Protein AF-W3XNM3-F1 (afdb_monomer_lite)

pLDDT: mean 77.06, std 20.68, range [33.5, 96.94]

Radius of gyration: 24.97 Å; chains: 1; bounding box: 57×33×74 Å

Secondary structure (DSSP, 8-state):
-EEES-HHHHHHHHTS------------------------------------------PPPPPPEEEEEEEEEE-TTT--EEEEEEEEEEEESSTT--EEEEEEEETTTEEEEEEEEE---SSPP-----GGGGSHHHHHHHHHHTT-

Structure (mmCIF, N/CA/C/O backbone):
data_AF-W3XNM3-F1
#
_entry.id   AF-W3XNM3-F1
#
loop_
_atom_site.group_PDB
_atom_site.id
_atom_site.type_symbol
_atom_site.label_atom_id
_atom_s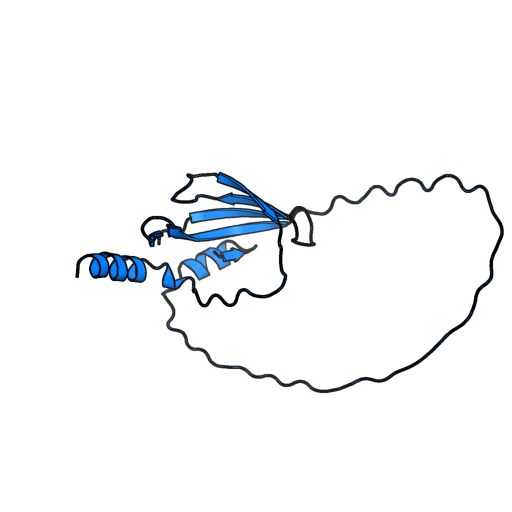ite.label_alt_id
_atom_site.label_comp_id
_atom_site.label_asym_id
_atom_site.label_entity_id
_atom_site.label_seq_id
_atom_site.pdbx_PDB_ins_code
_atom_site.Cartn_x
_atom_site.Cartn_y
_atom_site.Cartn_z
_atom_site.occupancy
_atom_site.B_iso_or_equiv
_atom_site.auth_seq_id
_atom_site.auth_comp_id
_atom_site.auth_asym_id
_atom_site.auth_atom_id
_atom_site.pdbx_PDB_model_num
ATOM 1 N N . MET A 1 1 ? 4.563 -1.705 0.080 1.00 88.56 1 MET A N 1
ATOM 2 C CA . MET A 1 1 ? 3.266 -1.058 0.408 1.00 88.56 1 MET A CA 1
ATOM 3 C C . MET A 1 1 ? 3.453 -0.188 1.641 1.00 88.56 1 MET A C 1
ATOM 5 O O . MET A 1 1 ? 4.158 -0.632 2.536 1.00 88.56 1 MET A O 1
ATOM 9 N N . ILE A 1 2 ? 2.846 1.001 1.705 1.00 91.75 2 ILE A N 1
ATOM 10 C CA . ILE A 1 2 ? 2.993 1.934 2.837 1.00 91.75 2 ILE A CA 1
ATOM 11 C C . ILE A 1 2 ? 1.629 2.484 3.254 1.00 91.75 2 ILE A C 1
ATOM 13 O O . ILE A 1 2 ? 0.789 2.776 2.402 1.00 91.75 2 ILE A O 1
ATOM 17 N N . LEU A 1 3 ? 1.417 2.617 4.567 1.00 93.50 3 LEU A N 1
ATOM 18 C CA . LEU A 1 3 ? 0.177 3.095 5.179 1.00 93.50 3 LEU A CA 1
ATOM 19 C C . LEU A 1 3 ? 0.441 4.310 6.071 1.00 93.50 3 LEU A C 1
ATOM 21 O O . LEU A 1 3 ? 1.423 4.338 6.806 1.00 93.50 3 LEU A O 1
ATOM 25 N N . SER A 1 4 ? -0.467 5.284 6.063 1.00 95.06 4 SER A N 1
ATOM 26 C CA . SER A 1 4 ? -0.410 6.445 6.959 1.00 95.06 4 SER A CA 1
ATOM 27 C C . SER A 1 4 ? -1.805 7.001 7.234 1.00 95.06 4 SER A C 1
ATOM 29 O O . SER A 1 4 ? -2.689 6.944 6.383 1.00 95.06 4 SER A O 1
ATOM 31 N N . THR A 1 5 ? -2.015 7.575 8.416 1.00 94.81 5 THR A N 1
ATOM 32 C CA . THR A 1 5 ? -3.208 8.390 8.711 1.00 94.81 5 THR A CA 1
ATOM 33 C C . THR A 1 5 ? -3.062 9.835 8.229 1.00 94.81 5 THR A C 1
ATOM 35 O O . THR A 1 5 ? -4.055 10.549 8.134 1.00 94.81 5 THR A O 1
ATOM 38 N N . ASN A 1 6 ? -1.836 10.269 7.920 1.00 95.31 6 ASN A N 1
ATOM 39 C CA . ASN A 1 6 ? -1.514 11.592 7.401 1.00 95.31 6 ASN A CA 1
ATOM 40 C C . ASN A 1 6 ? -1.094 11.481 5.931 1.00 95.31 6 ASN A C 1
ATOM 42 O O . ASN A 1 6 ? -0.010 10.982 5.615 1.00 95.31 6 ASN A O 1
ATOM 46 N N . GLU A 1 7 ? -1.964 11.961 5.047 1.00 92.75 7 GLU A N 1
ATOM 47 C CA . GLU A 1 7 ? -1.773 11.927 3.599 1.00 92.75 7 GLU A CA 1
ATOM 48 C C . GLU A 1 7 ? -0.546 12.731 3.155 1.00 92.75 7 GLU A C 1
ATOM 50 O O . GLU A 1 7 ? 0.272 12.232 2.389 1.00 92.75 7 GLU A O 1
ATOM 55 N N . SER A 1 8 ? -0.343 13.933 3.697 1.00 93.19 8 SER A N 1
ATOM 56 C CA . SER A 1 8 ? 0.804 14.774 3.342 1.00 93.19 8 SER A CA 1
ATOM 57 C C . SER A 1 8 ? 2.136 14.123 3.715 1.00 93.19 8 SER A C 1
ATOM 59 O O . SER A 1 8 ? 3.101 14.210 2.957 1.00 93.19 8 SER A O 1
ATOM 61 N N . ALA A 1 9 ? 2.197 13.448 4.868 1.00 93.38 9 ALA A N 1
ATOM 62 C CA . ALA A 1 9 ? 3.384 12.696 5.276 1.00 93.38 9 ALA A CA 1
ATOM 63 C C . ALA A 1 9 ? 3.639 11.497 4.350 1.00 93.38 9 ALA A C 1
ATOM 65 O O . ALA A 1 9 ? 4.785 11.240 3.988 1.00 93.38 9 ALA A O 1
ATOM 66 N N . LEU A 1 10 ? 2.573 10.809 3.928 1.00 93.50 10 LEU A N 1
ATOM 67 C CA . LEU A 1 10 ? 2.654 9.686 2.996 1.00 93.50 10 LEU A CA 1
ATOM 68 C C . LEU A 1 10 ? 3.164 10.132 1.623 1.00 93.50 10 LEU A C 1
ATOM 70 O O . LEU A 1 10 ? 4.102 9.543 1.098 1.00 93.50 10 LEU A O 1
ATOM 74 N N . ILE A 1 11 ? 2.594 11.209 1.078 1.00 91.38 11 ILE A N 1
ATOM 75 C CA . ILE A 1 11 ? 3.025 11.796 -0.195 1.00 91.38 11 ILE A CA 1
ATOM 76 C C . ILE A 1 11 ? 4.490 12.222 -0.106 1.00 91.38 11 ILE A C 1
ATOM 78 O O . ILE A 1 11 ? 5.276 11.884 -0.988 1.00 91.38 11 ILE A O 1
ATOM 82 N N . LYS A 1 12 ? 4.880 12.919 0.971 1.00 91.75 12 LYS A N 1
ATOM 83 C CA . LYS A 1 12 ? 6.269 13.343 1.188 1.00 91.75 12 LYS A CA 1
ATOM 84 C C . LYS A 1 12 ? 7.232 12.155 1.227 1.00 91.75 12 LYS A C 1
ATOM 86 O O . LYS A 1 12 ? 8.282 12.236 0.603 1.00 91.75 12 LYS A O 1
ATOM 91 N N . TYR A 1 13 ? 6.880 11.076 1.927 1.00 90.50 13 TYR A N 1
ATOM 92 C CA . TYR A 1 13 ? 7.697 9.863 1.981 1.00 90.50 13 TYR A CA 1
ATOM 93 C C . TYR A 1 13 ? 7.840 9.226 0.592 1.00 90.50 13 TYR A C 1
ATOM 95 O O . TYR A 1 13 ? 8.949 8.954 0.148 1.00 90.50 13 TYR A O 1
ATOM 103 N N . CYS A 1 14 ? 6.731 9.046 -0.130 1.00 88.94 14 CYS A N 1
ATOM 104 C CA . CYS A 1 14 ? 6.731 8.399 -1.444 1.00 88.94 14 CYS A CA 1
ATOM 105 C C . CYS A 1 14 ? 7.401 9.232 -2.550 1.00 88.94 14 CYS A C 1
ATOM 107 O O . CYS A 1 14 ? 7.830 8.657 -3.549 1.00 88.94 14 CYS A O 1
ATOM 109 N N . SER A 1 15 ? 7.475 10.555 -2.369 1.00 84.69 15 SER A N 1
ATOM 110 C CA . SER A 1 15 ? 8.091 11.508 -3.306 1.00 84.69 15 SER A CA 1
ATOM 111 C C . SER A 1 15 ? 9.542 11.847 -2.958 1.00 84.69 15 SER A C 1
ATOM 113 O O . SER A 1 15 ? 10.171 12.622 -3.679 1.00 84.69 15 SER A O 1
ATOM 115 N N . GLY A 1 16 ? 10.058 11.346 -1.830 1.00 75.62 16 GLY A N 1
ATOM 116 C CA . GLY A 1 16 ? 11.444 11.567 -1.438 1.00 75.62 16 GLY A CA 1
ATOM 117 C C . GLY A 1 16 ? 12.401 11.031 -2.509 1.00 75.62 16 GLY A C 1
ATOM 118 O O . GLY A 1 16 ? 12.079 10.027 -3.149 1.00 75.62 16 GLY A O 1
ATOM 119 N N . PRO A 1 17 ? 13.555 11.685 -2.738 1.00 57.72 17 PRO A N 1
ATOM 120 C CA . PRO A 1 17 ? 14.599 11.092 -3.567 1.00 57.72 17 PRO A CA 1
ATOM 121 C C . PRO A 1 17 ? 14.953 9.723 -2.982 1.00 57.72 17 PRO A C 1
ATOM 123 O O . PRO A 1 17 ? 14.942 9.595 -1.759 1.00 57.72 17 PRO A O 1
ATOM 126 N N . ASP A 1 18 ? 15.221 8.730 -3.841 1.00 57.97 18 ASP A N 1
ATOM 127 C CA . ASP A 1 18 ? 15.663 7.382 -3.458 1.00 57.97 18 ASP A CA 1
ATOM 128 C C . ASP A 1 18 ? 16.872 7.511 -2.508 1.00 57.97 18 ASP A C 1
ATOM 130 O O . ASP A 1 18 ? 18.012 7.625 -2.957 1.00 57.97 18 ASP A O 1
ATOM 134 N N . HIS A 1 19 ? 16.612 7.623 -1.202 1.00 45.78 19 HIS A N 1
ATOM 135 C CA . HIS A 1 19 ? 17.627 7.973 -0.219 1.00 45.78 19 HIS A CA 1
ATOM 136 C C . HIS A 1 19 ? 18.539 6.764 -0.078 1.00 45.78 19 HIS A C 1
ATOM 138 O O . HIS A 1 19 ? 18.081 5.666 0.245 1.00 45.78 19 HIS A O 1
ATOM 144 N N . GLU A 1 20 ? 19.810 6.970 -0.398 1.00 43.97 20 GLU A N 1
ATOM 145 C CA . GLU A 1 20 ? 20.865 6.019 -0.100 1.00 43.97 20 GLU A CA 1
ATOM 146 C C . GLU A 1 20 ? 20.907 5.868 1.427 1.00 43.97 20 GLU A C 1
ATOM 148 O O . GLU A 1 20 ? 20.830 6.849 2.169 1.00 43.97 20 GLU A O 1
ATOM 153 N N . ASP A 1 21 ? 20.861 4.611 1.845 1.00 42.09 21 ASP A N 1
ATOM 154 C CA . ASP A 1 21 ? 20.777 4.107 3.209 1.00 42.09 21 ASP A CA 1
ATOM 155 C C . ASP A 1 21 ? 21.959 4.625 4.044 1.00 42.09 21 ASP A C 1
ATOM 157 O O . ASP A 1 21 ? 23.089 4.176 3.857 1.00 42.09 21 ASP A O 1
ATOM 161 N N . ASP A 1 22 ? 21.708 5.604 4.915 1.00 40.41 22 ASP A N 1
ATOM 162 C CA . ASP A 1 22 ? 22.655 6.048 5.942 1.00 40.41 22 ASP A CA 1
ATOM 163 C C . ASP A 1 22 ? 22.138 5.507 7.278 1.00 40.41 22 ASP A C 1
ATOM 165 O O . ASP A 1 22 ? 21.398 6.157 8.020 1.00 40.41 22 ASP A O 1
ATOM 169 N N . SER A 1 23 ? 22.404 4.217 7.477 1.00 40.59 23 SER A N 1
ATOM 170 C CA . SER A 1 23 ? 22.041 3.462 8.669 1.00 40.59 23 SER A CA 1
ATOM 171 C C . SER A 1 23 ? 23.015 3.821 9.792 1.00 40.59 23 SER A C 1
ATOM 173 O O . SER A 1 23 ? 24.033 3.153 9.971 1.00 40.59 23 SER A O 1
ATOM 175 N N . GLU A 1 24 ? 22.717 4.881 10.540 1.00 38.53 24 GLU A N 1
ATOM 176 C CA . GLU A 1 24 ? 23.352 5.138 11.835 1.00 38.53 24 GLU A CA 1
ATOM 177 C C . GLU A 1 24 ? 22.546 4.418 12.932 1.00 38.53 24 GLU A C 1
ATOM 179 O O . GLU A 1 24 ? 21.429 4.808 13.273 1.00 38.53 24 GLU A O 1
ATOM 184 N N . ASP A 1 25 ? 23.116 3.307 13.412 1.00 39.66 25 ASP A N 1
ATOM 185 C CA . ASP A 1 25 ? 22.692 2.544 14.591 1.00 39.66 25 ASP A CA 1
ATOM 186 C C . ASP A 1 25 ? 22.695 3.442 15.843 1.00 39.66 25 ASP A C 1
ATOM 188 O O . ASP A 1 25 ? 23.750 3.917 16.272 1.00 39.66 25 ASP A O 1
ATOM 192 N N . GLU A 1 26 ? 21.531 3.625 16.468 1.00 42.00 26 GLU A N 1
ATOM 193 C CA . GLU A 1 26 ? 21.416 4.146 17.835 1.00 42.00 26 GLU A CA 1
ATOM 194 C C . GLU A 1 26 ? 20.988 3.005 18.773 1.00 42.00 26 GLU A C 1
ATOM 196 O O . GLU A 1 26 ? 19.805 2.693 18.927 1.00 42.00 26 GLU A O 1
ATOM 201 N N . ASP A 1 27 ? 21.989 2.368 19.386 1.00 41.59 27 ASP A N 1
ATOM 202 C CA . ASP A 1 27 ? 21.839 1.474 20.534 1.00 41.59 27 ASP A CA 1
ATOM 203 C C . ASP A 1 27 ? 21.568 2.311 21.801 1.00 41.59 27 ASP A C 1
ATOM 205 O O . ASP A 1 27 ? 22.472 2.959 22.333 1.00 41.59 27 ASP A O 1
ATOM 209 N N . GLU A 1 28 ? 20.335 2.284 22.314 1.00 43.31 28 GLU A N 1
ATOM 210 C CA . GLU A 1 28 ? 20.021 2.747 23.674 1.00 43.31 28 GLU A CA 1
ATOM 211 C C . GLU A 1 28 ? 19.728 1.552 24.595 1.00 43.31 28 GLU A C 1
ATOM 213 O O . GLU A 1 28 ? 18.669 0.918 24.541 1.00 43.31 28 GLU A O 1
ATOM 218 N N . ASP A 1 29 ? 20.705 1.271 25.459 1.00 41.53 29 ASP A N 1
ATOM 219 C CA . ASP A 1 29 ? 20.566 0.514 26.700 1.00 41.53 29 ASP A CA 1
ATOM 220 C C . ASP A 1 29 ? 19.613 1.242 27.671 1.00 41.53 29 ASP A C 1
ATOM 222 O O . ASP A 1 29 ? 19.815 2.422 27.961 1.00 41.53 29 ASP A O 1
ATOM 226 N N . ASP A 1 30 ? 18.649 0.535 28.274 1.00 45.06 30 ASP A N 1
ATOM 227 C CA . ASP A 1 30 ? 18.164 0.915 29.608 1.00 45.06 30 ASP A CA 1
ATOM 228 C C . ASP A 1 30 ? 17.795 -0.299 30.468 1.00 45.06 30 ASP A C 1
ATOM 230 O O . ASP A 1 30 ? 17.182 -1.285 30.042 1.00 45.06 30 ASP A O 1
ATOM 234 N N . ASP A 1 31 ? 18.248 -0.191 31.707 1.00 40.41 31 ASP A N 1
ATOM 235 C CA . ASP A 1 31 ? 18.527 -1.226 32.685 1.00 40.41 31 ASP A CA 1
ATOM 236 C C . ASP A 1 31 ? 17.380 -1.350 33.709 1.00 40.41 31 ASP A C 1
ATOM 238 O O . ASP A 1 31 ? 16.652 -0.404 33.986 1.00 40.41 31 ASP A O 1
ATOM 242 N N . GLY A 1 32 ? 17.278 -2.523 34.339 1.00 39.25 32 GLY A N 1
ATOM 243 C CA . GLY A 1 32 ? 16.803 -2.688 35.722 1.00 39.25 32 GLY A CA 1
ATOM 244 C C . GLY A 1 32 ? 15.380 -2.253 36.136 1.00 39.25 32 GLY A C 1
ATOM 245 O O . GLY A 1 32 ? 15.076 -1.087 36.340 1.00 39.25 32 GLY A O 1
ATOM 246 N N . ASP A 1 33 ? 14.548 -3.228 36.526 1.00 41.00 33 ASP A N 1
ATOM 247 C CA . ASP A 1 33 ? 14.349 -3.576 37.954 1.00 41.00 33 ASP A CA 1
ATOM 248 C C . ASP A 1 33 ? 13.033 -4.363 38.181 1.00 41.00 33 ASP A C 1
ATOM 250 O O . ASP A 1 33 ? 11.941 -4.004 37.738 1.00 41.00 33 ASP A O 1
ATOM 254 N N . LYS A 1 34 ? 13.132 -5.481 38.909 1.00 46.00 34 LYS A N 1
ATOM 255 C CA . LYS A 1 34 ? 12.010 -6.199 39.546 1.00 46.00 34 LYS A CA 1
ATOM 256 C C . LYS A 1 34 ? 12.243 -6.088 41.052 1.00 46.00 34 LYS A C 1
ATOM 258 O O . LYS A 1 34 ? 13.365 -6.380 41.462 1.00 46.00 34 LYS A O 1
ATOM 263 N N . PRO A 1 35 ? 11.201 -5.939 41.903 1.00 46.09 35 PRO A N 1
ATOM 264 C CA . PRO A 1 35 ? 10.796 -7.127 42.678 1.00 46.09 35 PRO A CA 1
ATOM 265 C C . PRO A 1 35 ? 9.331 -7.202 43.205 1.00 46.09 35 PRO A C 1
ATOM 267 O O . PRO A 1 35 ? 8.822 -6.326 43.884 1.00 46.09 35 PRO A O 1
ATOM 270 N N . THR A 1 36 ? 8.748 -8.401 43.051 1.00 40.12 36 THR A N 1
ATOM 271 C CA . THR A 1 36 ? 8.100 -9.280 44.068 1.00 40.12 36 THR A CA 1
ATOM 272 C C . THR A 1 36 ? 6.809 -8.952 44.875 1.00 40.12 36 THR A C 1
ATOM 274 O O . THR A 1 36 ? 6.689 -7.944 45.553 1.00 40.12 36 THR A O 1
ATOM 277 N N . LYS A 1 37 ? 5.999 -10.034 45.000 1.00 40.16 37 LYS A N 1
ATOM 278 C CA . LYS A 1 37 ? 5.258 -10.589 46.176 1.00 40.16 37 LYS A CA 1
ATOM 279 C C . LYS A 1 37 ? 3.859 -10.059 46.581 1.00 40.16 37 LYS A C 1
ATOM 281 O O . LYS A 1 37 ? 3.725 -9.070 47.281 1.00 40.16 37 LYS A O 1
ATOM 286 N N . GLY A 1 38 ? 2.869 -10.957 46.430 1.00 33.50 38 GLY A N 1
ATOM 287 C CA . GLY A 1 38 ? 2.189 -11.587 47.582 1.00 33.50 38 GLY A CA 1
ATOM 288 C C . GLY A 1 38 ? 0.705 -11.258 47.827 1.00 33.50 38 GLY A C 1
ATOM 289 O O . GLY A 1 38 ? 0.338 -10.106 47.994 1.00 33.50 38 GLY A O 1
ATOM 290 N N . GLY A 1 39 ? -0.138 -12.297 47.984 1.00 38.44 39 GLY A N 1
ATOM 291 C CA . GLY A 1 39 ? -1.415 -12.169 48.710 1.00 38.44 39 GLY A CA 1
ATOM 292 C C . GLY A 1 39 ? -2.555 -13.117 48.311 1.00 38.44 39 GLY A C 1
ATOM 293 O O . GLY A 1 39 ? -3.514 -12.696 47.678 1.00 38.44 39 GLY A O 1
ATOM 294 N N . LYS A 1 40 ? -2.519 -14.387 48.746 1.00 46.59 40 LYS A N 1
ATOM 295 C CA . LYS A 1 40 ? -3.704 -15.276 48.768 1.00 46.59 40 LYS A CA 1
ATOM 296 C C . LYS A 1 40 ? -4.669 -14.834 49.874 1.00 46.59 40 LYS A C 1
ATOM 298 O O . LYS A 1 40 ? -4.222 -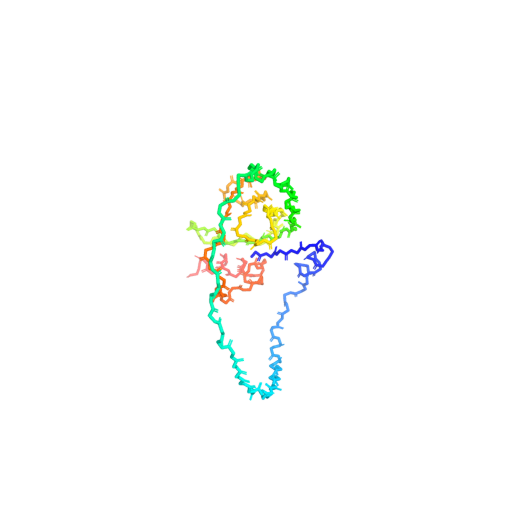14.792 51.015 1.00 46.59 40 LYS A O 1
ATOM 303 N N . ARG A 1 41 ? -5.980 -14.708 49.604 1.00 48.41 41 ARG A N 1
ATOM 304 C CA . ARG A 1 41 ? -7.055 -15.123 50.540 1.00 48.41 41 ARG A CA 1
ATOM 305 C C . ARG A 1 41 ? -8.285 -15.658 49.802 1.00 48.41 41 ARG A C 1
ATOM 307 O O . ARG A 1 41 ? -8.547 -15.335 48.652 1.00 48.41 41 ARG A O 1
ATOM 314 N N . LYS A 1 42 ? -8.957 -16.560 50.509 1.00 39.66 42 LYS A N 1
ATOM 315 C CA . LYS A 1 42 ? -9.910 -17.587 50.088 1.00 39.66 42 LYS A CA 1
ATOM 316 C C . LYS A 1 42 ? -11.356 -17.111 50.327 1.00 39.66 42 LYS A C 1
ATOM 318 O O . LYS A 1 42 ? -11.608 -16.456 51.328 1.00 39.66 42 LYS A O 1
ATOM 323 N N . ALA A 1 43 ? -12.231 -17.492 49.396 1.00 42.19 43 ALA A N 1
ATOM 324 C CA . ALA A 1 43 ? -13.698 -17.610 49.382 1.00 42.19 43 ALA A CA 1
ATOM 325 C C . ALA A 1 43 ? -14.575 -17.111 50.556 1.00 42.19 43 ALA A C 1
ATOM 327 O O . ALA A 1 43 ? -14.377 -17.483 51.709 1.00 42.19 43 ALA A O 1
ATOM 328 N N . SER A 1 44 ? -15.725 -16.536 50.188 1.00 39.22 44 SER A N 1
ATOM 329 C CA . SER A 1 44 ? -17.021 -16.913 50.766 1.00 39.22 44 SER A CA 1
ATOM 330 C C . SER A 1 44 ? -18.077 -17.009 49.658 1.00 39.22 44 SER A C 1
ATOM 332 O O . SER A 1 44 ? -18.031 -16.294 48.658 1.00 39.22 44 SER A O 1
ATOM 334 N N . ALA A 1 45 ? -18.976 -17.978 49.800 1.00 44.75 45 ALA A N 1
ATOM 335 C CA . ALA A 1 45 ? -19.970 -18.366 48.814 1.00 44.75 45 ALA A CA 1
ATOM 336 C C . ALA A 1 45 ? -21.395 -18.184 49.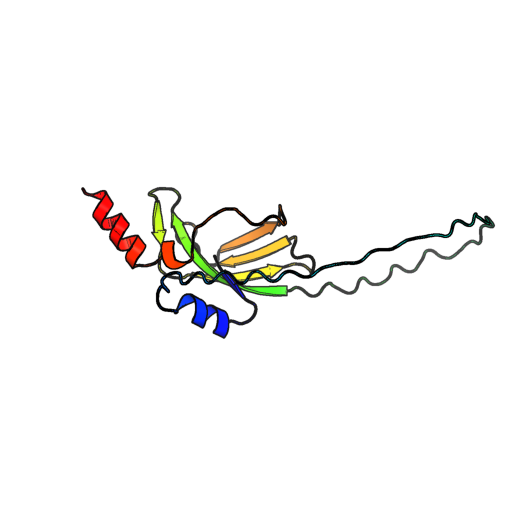378 1.00 44.75 45 ALA A C 1
ATOM 338 O O . ALA A 1 45 ? -21.600 -18.437 50.562 1.00 44.75 45 ALA A O 1
ATOM 339 N N . VAL A 1 46 ? -22.350 -17.902 48.464 1.00 41.53 46 VAL A N 1
ATOM 340 C CA . VAL A 1 46 ? -23.828 -18.128 48.535 1.00 41.53 46 VAL A CA 1
ATOM 341 C C . VAL A 1 46 ? -24.628 -17.041 49.319 1.00 41.53 46 VAL A C 1
ATOM 343 O O . VAL A 1 46 ? -24.097 -16.562 50.314 1.00 41.53 46 VAL A O 1
ATOM 346 N N . PRO A 1 47 ? -25.872 -16.609 48.931 1.00 48.53 47 PRO A N 1
ATOM 347 C CA . PRO A 1 47 ? -26.902 -17.299 48.133 1.00 48.53 47 PRO A CA 1
ATOM 348 C C . PRO A 1 47 ? -27.507 -16.595 46.902 1.00 48.53 47 PRO A C 1
ATOM 350 O O . PRO A 1 47 ? -27.457 -15.387 46.703 1.00 48.53 47 PRO A O 1
ATOM 353 N N . LYS A 1 48 ? -28.164 -17.449 46.104 1.00 50.66 48 LYS A N 1
ATOM 354 C CA . LYS A 1 48 ? -29.070 -17.177 44.981 1.00 50.66 48 LYS A CA 1
ATOM 355 C C . LYS A 1 48 ? -30.103 -16.086 45.306 1.00 50.66 48 LYS A C 1
ATOM 357 O O . LYS A 1 48 ? -31.072 -16.344 46.013 1.00 50.66 48 LYS A O 1
ATOM 362 N N . GLY A 1 49 ? -29.964 -14.921 44.680 1.00 42.38 49 GLY A N 1
ATOM 363 C CA . GLY A 1 49 ? -31.057 -13.974 44.464 1.00 42.38 49 GLY A CA 1
ATOM 364 C C . GLY A 1 49 ? -31.459 -13.992 42.991 1.00 42.38 49 GLY A C 1
ATOM 365 O O . GLY A 1 49 ? -30.597 -13.881 42.122 1.00 42.38 49 GLY A O 1
ATOM 366 N N . ARG A 1 50 ? -32.754 -14.160 42.694 1.00 51.25 50 ARG A N 1
ATOM 367 C CA . ARG A 1 50 ? -33.343 -14.031 41.348 1.00 51.25 50 ARG A CA 1
ATOM 368 C C . ARG A 1 50 ? -33.136 -12.601 40.828 1.00 51.25 50 ARG A C 1
ATOM 370 O O . ARG A 1 50 ? -34.002 -11.745 40.974 1.00 51.25 50 ARG A O 1
ATOM 377 N N . GLY A 1 51 ? -31.971 -12.342 40.247 1.00 44.91 51 GLY A N 1
ATOM 378 C CA . GLY A 1 51 ? -31.647 -11.096 39.571 1.00 44.91 51 GLY A CA 1
ATOM 379 C C . GLY A 1 51 ? -32.100 -11.157 38.119 1.00 44.91 51 GLY A C 1
ATOM 380 O O . GLY A 1 51 ? -31.689 -12.040 37.371 1.00 44.91 51 GLY A O 1
ATOM 381 N N . ARG A 1 52 ? -32.965 -10.215 37.741 1.00 57.06 52 ARG A N 1
ATOM 382 C CA . ARG A 1 52 ? -33.298 -9.823 36.365 1.00 57.06 52 ARG A CA 1
ATOM 383 C C . ARG A 1 52 ? -32.091 -10.018 35.426 1.00 57.06 52 ARG A C 1
ATOM 385 O O . ARG A 1 52 ? -31.007 -9.557 35.789 1.00 57.06 52 ARG A O 1
ATOM 392 N N . PRO A 1 53 ? -32.251 -10.650 34.245 1.00 63.97 53 PRO A N 1
ATOM 393 C CA . PRO A 1 53 ? -31.138 -10.829 33.322 1.00 63.97 53 PRO A CA 1
ATOM 394 C C . PRO A 1 53 ? -30.489 -9.465 33.056 1.00 63.97 53 PRO A C 1
ATOM 396 O O . PRO A 1 53 ? -31.218 -8.489 32.830 1.00 63.97 53 PRO A O 1
ATOM 399 N N . PRO A 1 54 ? -29.150 -9.363 33.143 1.00 62.72 54 PRO A N 1
ATOM 400 C CA . PRO A 1 54 ? -28.461 -8.100 32.962 1.00 62.72 54 PRO A CA 1
ATOM 401 C C . PRO A 1 54 ? -28.861 -7.530 31.605 1.00 62.72 54 PRO A C 1
ATOM 403 O O . PRO A 1 54 ? -28.763 -8.191 30.569 1.00 62.72 54 PRO A O 1
ATOM 406 N N . LYS A 1 55 ? -29.389 -6.305 31.635 1.00 66.25 55 LYS A N 1
ATOM 407 C CA . LYS A 1 55 ? -29.742 -5.537 30.444 1.00 66.25 55 LYS A CA 1
ATOM 408 C C . LYS A 1 55 ? -28.473 -5.493 29.593 1.00 66.25 55 LYS A C 1
ATOM 410 O O . LYS A 1 55 ? -27.479 -4.935 30.051 1.00 66.25 55 LYS A O 1
ATOM 415 N N . LYS A 1 56 ? -28.480 -6.154 28.425 1.00 63.31 56 LYS A N 1
ATOM 416 C CA . LYS A 1 56 ? -27.316 -6.218 27.529 1.00 63.31 56 LYS A CA 1
ATOM 417 C C . LYS A 1 56 ? -26.789 -4.795 27.358 1.00 63.31 56 LYS A C 1
ATOM 419 O O . LYS A 1 56 ? -27.528 -3.931 26.882 1.00 63.31 56 LYS A O 1
ATOM 424 N N . ALA A 1 57 ? -25.567 -4.546 27.824 1.00 60.28 57 ALA A N 1
ATOM 425 C CA . ALA A 1 57 ? -24.920 -3.263 27.625 1.00 60.28 57 ALA A CA 1
ATOM 426 C C . ALA A 1 57 ? -24.913 -2.992 26.119 1.00 60.28 57 ALA A C 1
ATOM 428 O O . ALA A 1 57 ? -24.556 -3.868 25.328 1.00 60.28 57 ALA A O 1
ATOM 429 N N . LYS A 1 58 ? -25.393 -1.814 25.717 1.00 60.69 58 LYS A N 1
ATOM 430 C CA . LYS A 1 58 ? -25.352 -1.384 24.323 1.00 60.69 58 LYS A CA 1
ATOM 431 C C . LYS A 1 58 ? -23.869 -1.268 23.982 1.00 60.69 58 LYS A C 1
ATOM 433 O O . LYS A 1 58 ? -23.211 -0.368 24.496 1.00 60.69 58 LYS A O 1
ATOM 438 N N . ALA A 1 59 ? -23.338 -2.234 23.232 1.00 62.78 59 ALA A N 1
ATOM 439 C CA . ALA A 1 59 ? -21.948 -2.210 22.809 1.00 62.78 59 ALA A CA 1
ATOM 440 C C . ALA A 1 59 ? -21.718 -0.875 22.097 1.00 62.78 59 ALA A C 1
ATOM 442 O O . ALA A 1 59 ? -22.399 -0.567 21.116 1.00 62.78 59 ALA A O 1
ATOM 443 N N . VAL A 1 60 ? -20.835 -0.049 22.656 1.00 62.47 60 VAL A N 1
ATOM 444 C CA . VAL A 1 60 ? -20.367 1.157 21.981 1.00 62.47 60 VAL A CA 1
ATOM 445 C C . VAL A 1 60 ? -19.737 0.668 20.686 1.00 62.47 60 VAL A C 1
ATOM 447 O O . VAL A 1 60 ? -18.843 -0.177 20.727 1.00 62.47 60 VAL A O 1
ATOM 450 N N . ALA A 1 61 ? -20.271 1.112 19.547 1.00 63.31 61 ALA A N 1
ATOM 451 C CA . ALA A 1 61 ? -19.733 0.731 18.252 1.00 63.31 61 ALA A CA 1
ATOM 452 C C . ALA A 1 61 ? -18.245 1.097 18.234 1.00 63.31 61 ALA A C 1
ATOM 454 O O . ALA A 1 61 ? -17.887 2.246 18.508 1.00 63.31 61 ALA A O 1
ATOM 455 N N . ALA A 1 62 ? -17.386 0.109 17.984 1.00 69.19 62 ALA A N 1
ATOM 456 C CA . ALA A 1 62 ? -15.966 0.363 17.825 1.00 69.19 62 ALA A CA 1
ATOM 457 C C . ALA A 1 62 ? -15.791 1.372 16.682 1.00 69.19 62 ALA A C 1
ATOM 459 O O . ALA A 1 62 ? -16.366 1.207 15.608 1.00 69.19 62 ALA A O 1
ATOM 460 N N . GLN A 1 63 ? -15.052 2.451 16.940 1.00 80.00 63 GLN A N 1
ATOM 461 C CA . GLN A 1 63 ? -14.709 3.417 15.902 1.00 80.00 63 GLN A CA 1
ATOM 462 C C . GLN A 1 63 ? -13.801 2.720 14.886 1.00 80.00 63 GLN A C 1
ATOM 464 O O . GLN A 1 63 ? -12.750 2.199 15.266 1.00 80.00 63 GLN A O 1
ATOM 469 N N . SER A 1 64 ? -14.221 2.699 13.623 1.00 86.62 64 SER A N 1
ATOM 470 C CA . SER A 1 64 ? -13.397 2.229 12.511 1.00 86.62 64 SER A CA 1
ATOM 471 C C . SER A 1 64 ? -12.214 3.171 12.300 1.00 86.62 64 SER A C 1
ATOM 473 O O . SER A 1 64 ? -12.374 4.388 12.416 1.00 86.62 64 SER A O 1
ATOM 475 N N . LEU A 1 65 ? -11.051 2.620 11.959 1.00 93.56 65 LEU A N 1
ATOM 476 C CA . LEU A 1 65 ? -9.837 3.391 11.694 1.00 93.56 65 LEU A CA 1
ATOM 477 C C . LEU A 1 65 ? -9.441 3.242 10.227 1.00 93.56 65 LEU A C 1
ATOM 479 O O . LEU A 1 65 ? -9.250 2.122 9.757 1.00 93.56 65 LEU A O 1
ATOM 483 N N . THR A 1 66 ? -9.322 4.362 9.520 1.00 95.31 66 THR A N 1
ATOM 484 C CA . THR A 1 66 ? -8.967 4.387 8.097 1.00 95.31 66 THR A CA 1
ATOM 485 C C . THR A 1 66 ? -7.557 4.932 7.908 1.00 95.31 66 THR A C 1
ATOM 487 O O . THR A 1 66 ? -7.200 5.951 8.494 1.00 95.31 66 THR A O 1
ATOM 490 N N . TYR A 1 67 ? -6.788 4.257 7.063 1.00 96.06 67 TYR A N 1
ATOM 491 C CA . TYR A 1 67 ? -5.451 4.630 6.626 1.00 96.06 67 TYR A CA 1
ATOM 492 C C . TYR A 1 67 ? -5.460 4.893 5.126 1.00 96.06 67 TYR A C 1
ATOM 494 O O . TYR A 1 67 ? -6.143 4.198 4.370 1.00 96.06 67 TYR A O 1
ATOM 502 N N . MET A 1 68 ? -4.675 5.879 4.709 1.00 96.44 68 MET A N 1
ATOM 503 C CA . MET A 1 68 ? -4.299 6.076 3.317 1.00 96.44 68 MET A CA 1
ATOM 504 C C . MET A 1 68 ? -3.203 5.079 2.961 1.00 96.44 68 MET A C 1
ATOM 506 O O . MET A 1 68 ? -2.350 4.755 3.793 1.00 96.44 68 MET A O 1
ATOM 510 N N . LEU A 1 69 ? -3.245 4.593 1.731 1.00 94.88 69 LEU A N 1
ATOM 511 C CA . LEU A 1 69 ? -2.383 3.546 1.217 1.00 94.88 69 LEU A CA 1
ATOM 512 C C . LEU A 1 69 ? -1.695 4.039 -0.059 1.00 94.88 69 LEU A C 1
ATOM 514 O O . LEU A 1 69 ? -2.347 4.571 -0.954 1.00 94.88 69 LEU A O 1
ATOM 518 N N . ARG A 1 70 ? -0.382 3.807 -0.143 1.00 94.19 70 ARG A N 1
ATOM 519 C CA . ARG A 1 70 ? 0.397 3.871 -1.383 1.00 94.19 70 ARG A CA 1
ATOM 520 C C . ARG A 1 70 ? 1.035 2.515 -1.656 1.00 94.19 70 ARG A C 1
ATOM 522 O O . ARG A 1 70 ? 1.605 1.881 -0.756 1.00 94.19 70 ARG A O 1
ATOM 529 N N . SER A 1 71 ? 0.977 2.063 -2.901 1.00 92.50 71 SER A N 1
ATOM 530 C CA . SER A 1 71 ? 1.601 0.808 -3.313 1.00 92.50 71 SER A CA 1
ATOM 531 C C . SER A 1 71 ? 2.342 0.927 -4.631 1.00 92.50 71 SER A C 1
ATOM 533 O O . SER A 1 71 ? 1.816 1.439 -5.607 1.00 92.50 71 SER A O 1
ATOM 535 N N . ARG A 1 72 ? 3.540 0.352 -4.641 1.00 92.25 72 ARG A N 1
ATOM 536 C CA . ARG A 1 72 ? 4.229 -0.155 -5.824 1.00 92.25 72 ARG A CA 1
ATOM 537 C C . ARG A 1 72 ? 4.304 -1.671 -5.687 1.00 92.25 72 ARG A C 1
ATOM 539 O O . ARG A 1 72 ? 4.230 -2.182 -4.561 1.00 92.25 72 ARG A O 1
ATOM 546 N N . CYS A 1 73 ? 4.410 -2.393 -6.794 1.00 90.81 73 CYS A N 1
ATOM 547 C CA . CYS A 1 73 ? 4.463 -3.850 -6.748 1.00 90.81 73 CYS A CA 1
ATOM 548 C C . CYS A 1 73 ? 5.278 -4.442 -7.890 1.00 90.81 73 CYS A C 1
ATOM 550 O O . CYS A 1 73 ? 5.465 -3.825 -8.936 1.00 90.81 73 CYS A O 1
ATOM 552 N N . ARG A 1 74 ? 5.699 -5.687 -7.690 1.00 91.12 74 ARG A N 1
ATOM 553 C CA . ARG A 1 74 ? 6.217 -6.554 -8.739 1.00 91.12 74 ARG A CA 1
ATOM 554 C C . ARG A 1 74 ? 5.116 -7.522 -9.152 1.00 91.12 74 ARG A C 1
ATOM 556 O O . ARG A 1 74 ? 4.487 -8.148 -8.301 1.00 91.12 74 ARG A O 1
ATOM 563 N N . GLU A 1 75 ? 4.874 -7.625 -10.448 1.00 88.38 75 GLU A N 1
ATOM 564 C CA . GLU A 1 75 ? 3.966 -8.615 -11.010 1.00 88.38 75 GLU A CA 1
ATOM 565 C C . GLU A 1 75 ? 4.483 -10.034 -10.726 1.00 88.38 75 GLU A C 1
ATOM 567 O O . GLU A 1 75 ? 5.671 -10.314 -10.873 1.00 88.38 75 GLU A O 1
ATOM 572 N N . THR A 1 76 ? 3.599 -10.960 -10.358 1.00 83.44 76 THR A N 1
ATOM 573 C CA . THR A 1 76 ? 3.968 -12.357 -10.073 1.00 83.44 76 THR A CA 1
ATOM 574 C C . THR A 1 76 ? 4.164 -13.223 -11.321 1.00 83.44 76 THR A C 1
ATOM 576 O O . THR A 1 76 ? 4.682 -14.330 -11.199 1.00 83.44 76 THR A O 1
ATOM 579 N N . GLY A 1 77 ? 3.752 -12.749 -12.503 1.00 84.69 77 GLY A N 1
ATOM 580 C CA . GLY A 1 77 ? 3.906 -13.449 -13.780 1.00 84.69 77 GLY A CA 1
ATOM 581 C C . GLY A 1 77 ? 5.302 -13.264 -14.368 1.00 84.69 77 GLY A C 1
ATOM 582 O O . GLY A 1 77 ? 6.170 -14.123 -14.230 1.00 84.69 77 GLY A O 1
ATOM 583 N N . GLU A 1 78 ? 5.532 -12.123 -15.016 1.00 84.56 78 GLU A N 1
ATOM 584 C CA . GLU A 1 78 ? 6.817 -11.816 -15.654 1.00 84.56 78 GLU A CA 1
ATOM 585 C C . GLU A 1 78 ? 7.813 -11.119 -14.713 1.00 84.56 78 GLU A C 1
ATOM 587 O O . GLU A 1 78 ? 8.918 -10.757 -15.125 1.00 84.56 78 GLU A O 1
ATOM 592 N N . GLY A 1 79 ? 7.462 -10.904 -13.444 1.00 87.69 79 GLY A N 1
ATOM 593 C CA . GLY A 1 79 ? 8.340 -10.204 -12.509 1.00 87.69 79 GLY A CA 1
ATOM 594 C C . GLY A 1 79 ? 8.496 -8.713 -12.818 1.00 87.69 79 GLY A C 1
ATOM 595 O O . GLY A 1 79 ? 9.456 -8.112 -12.340 1.00 87.69 79 GLY A O 1
ATOM 596 N N . MET A 1 80 ? 7.609 -8.123 -13.630 1.00 90.56 80 MET A N 1
ATOM 597 C CA . MET A 1 80 ? 7.679 -6.715 -14.024 1.00 90.56 80 MET A CA 1
ATOM 598 C C . MET A 1 80 ? 7.442 -5.798 -12.820 1.00 90.56 80 MET A C 1
ATOM 600 O O . MET A 1 80 ? 6.483 -5.972 -12.069 1.00 90.56 80 MET A O 1
ATOM 604 N N . ILE A 1 81 ? 8.304 -4.796 -12.645 1.00 93.31 81 ILE A N 1
ATOM 605 C CA . ILE A 1 81 ? 8.116 -3.758 -11.628 1.00 93.31 81 ILE A CA 1
ATOM 606 C C . ILE A 1 81 ? 7.104 -2.722 -12.133 1.00 93.31 81 ILE A C 1
ATOM 608 O O . ILE A 1 81 ? 7.297 -2.106 -13.181 1.00 93.31 81 ILE A O 1
ATOM 612 N N . HIS A 1 82 ? 6.060 -2.481 -11.343 1.00 92.25 82 HIS A N 1
ATOM 613 C CA . HIS A 1 82 ? 5.150 -1.350 -11.484 1.00 92.25 82 HIS A CA 1
ATOM 614 C C . HIS A 1 82 ? 5.583 -0.242 -10.522 1.00 92.25 82 HIS A C 1
ATOM 616 O O . HIS A 1 82 ? 5.263 -0.272 -9.332 1.00 92.25 82 HIS A O 1
ATOM 622 N N . TYR A 1 83 ? 6.353 0.712 -11.048 1.00 92.44 83 TYR A N 1
ATOM 623 C CA . TYR A 1 83 ? 6.982 1.775 -10.260 1.00 92.44 83 TYR A CA 1
ATOM 624 C C . TYR A 1 83 ? 6.080 2.987 -10.003 1.00 92.44 83 TYR A C 1
ATOM 626 O O . TYR A 1 83 ? 6.338 3.767 -9.085 1.00 92.44 83 TYR A O 1
ATOM 634 N N . GLN A 1 84 ? 5.033 3.161 -10.813 1.00 91.38 84 GLN A N 1
ATOM 635 C CA . GLN A 1 84 ? 4.016 4.179 -10.572 1.00 91.38 84 GLN A CA 1
ATOM 636 C C . GLN A 1 84 ? 3.290 3.834 -9.276 1.00 91.38 84 GLN A C 1
ATOM 638 O O . GLN A 1 84 ? 2.872 2.694 -9.071 1.00 91.38 84 GLN A O 1
ATOM 643 N N . ASP A 1 85 ? 3.215 4.801 -8.371 1.00 90.44 85 ASP A N 1
ATOM 644 C CA . ASP A 1 85 ? 2.579 4.612 -7.085 1.00 90.44 85 ASP A CA 1
ATOM 645 C C . ASP A 1 85 ? 1.060 4.689 -7.229 1.00 90.44 85 ASP A C 1
ATOM 647 O O . ASP A 1 8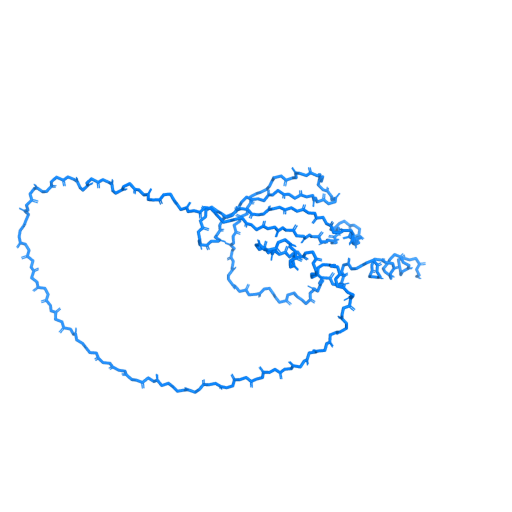5 ? 0.491 5.675 -7.689 1.00 90.44 85 ASP A O 1
ATOM 651 N N . GLU A 1 86 ? 0.402 3.619 -6.807 1.00 92.44 86 GLU A N 1
ATOM 652 C CA . GLU A 1 86 ? -1.048 3.513 -6.810 1.00 92.44 86 GLU A CA 1
ATOM 653 C C . GLU A 1 86 ? -1.608 3.907 -5.445 1.00 92.44 86 GLU A C 1
ATOM 655 O O . GLU A 1 86 ? -1.055 3.562 -4.392 1.00 92.44 86 GLU A O 1
ATOM 660 N N . GLU A 1 87 ? -2.725 4.627 -5.473 1.00 93.06 87 GLU A N 1
ATOM 661 C CA . GLU A 1 87 ? -3.438 5.089 -4.287 1.00 93.06 87 GLU A CA 1
ATOM 662 C C . GLU A 1 87 ? -4.482 4.074 -3.824 1.00 93.06 87 GLU A C 1
ATOM 664 O O . GLU A 1 87 ? -5.074 3.318 -4.603 1.00 93.06 87 GLU A O 1
ATOM 669 N N . GLY A 1 88 ? -4.753 4.099 -2.525 1.00 95.00 88 GLY A N 1
ATOM 670 C CA . GLY A 1 88 ? -5.846 3.348 -1.947 1.00 95.00 88 GLY A CA 1
ATOM 671 C C . GLY A 1 88 ? -6.151 3.750 -0.516 1.00 95.00 88 GLY A C 1
ATOM 672 O O . GLY A 1 88 ? -5.569 4.673 0.060 1.00 95.00 88 GLY A O 1
ATOM 673 N N . THR A 1 89 ? -7.053 2.993 0.092 1.00 96.94 89 THR A N 1
ATOM 674 C CA . THR A 1 89 ? -7.436 3.134 1.492 1.00 96.94 89 THR A CA 1
ATOM 675 C C . THR A 1 89 ? -7.584 1.770 2.148 1.00 96.94 89 THR A C 1
ATOM 677 O O . THR A 1 89 ? -7.986 0.795 1.514 1.00 96.94 89 THR A O 1
ATOM 680 N N . ILE A 1 90 ? -7.273 1.701 3.440 1.00 96.38 90 ILE A N 1
ATOM 681 C CA . ILE A 1 90 ? -7.525 0.531 4.281 1.00 96.38 90 ILE A CA 1
ATOM 682 C C . ILE A 1 90 ? -8.329 0.972 5.496 1.00 96.38 90 ILE A C 1
ATOM 684 O O . ILE A 1 90 ? -7.884 1.816 6.269 1.00 96.38 90 ILE A O 1
ATOM 688 N N . THR A 1 91 ? -9.494 0.370 5.704 1.00 96.44 91 THR A N 1
ATOM 689 C CA . THR A 1 91 ? -10.346 0.605 6.870 1.00 96.44 91 THR A CA 1
ATOM 690 C C . THR A 1 91 ? -10.388 -0.631 7.753 1.00 96.44 91 THR A C 1
ATOM 692 O O . THR A 1 91 ? -10.920 -1.679 7.377 1.00 96.44 91 THR A O 1
ATOM 695 N N . PHE A 1 92 ? -9.873 -0.495 8.970 1.00 95.06 92 PHE A N 1
ATOM 696 C CA . PHE A 1 92 ? -9.977 -1.503 10.013 1.00 95.06 92 PHE A CA 1
ATOM 697 C C . PHE A 1 92 ? -11.331 -1.421 10.709 1.00 95.06 92 PHE A C 1
ATOM 699 O O . PHE A 1 92 ? -11.854 -0.338 10.989 1.00 95.06 92 PHE A O 1
ATOM 706 N N . LYS A 1 93 ? -11.897 -2.594 11.009 1.00 91.88 93 LYS A N 1
ATOM 707 C CA . LYS A 1 93 ? -13.212 -2.709 11.658 1.00 91.88 93 LYS A CA 1
ATOM 7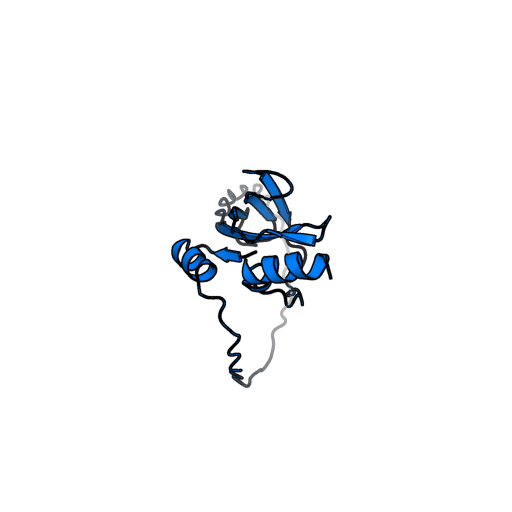08 C C . LYS A 1 93 ? -13.219 -2.143 13.078 1.00 91.88 93 LYS A C 1
ATOM 710 O O . LYS A 1 93 ? -14.251 -1.667 13.538 1.00 91.88 93 LYS A O 1
ATOM 715 N N . ASP A 1 94 ? -12.085 -2.220 13.762 1.00 90.38 94 ASP A N 1
ATOM 716 C CA . ASP A 1 94 ? -11.909 -1.785 15.140 1.00 90.38 94 ASP A CA 1
ATOM 717 C C . ASP A 1 94 ? -10.441 -1.412 15.417 1.00 90.38 94 ASP A C 1
ATOM 719 O O . ASP A 1 94 ? -9.571 -1.491 14.547 1.00 90.38 94 ASP A O 1
ATOM 723 N N . LYS A 1 95 ? -10.165 -1.017 16.663 1.00 88.75 95 LYS A N 1
ATOM 724 C CA . LYS A 1 95 ? -8.832 -0.616 17.132 1.00 88.75 95 LYS A CA 1
ATOM 725 C C . LYS A 1 95 ? -7.861 -1.785 17.337 1.00 88.75 95 LYS A C 1
ATOM 727 O O . LYS A 1 95 ? -6.711 -1.539 17.673 1.00 88.75 95 LYS A O 1
ATOM 732 N N . THR A 1 96 ? -8.298 -3.036 17.169 1.00 90.00 96 THR A N 1
ATOM 733 C CA . THR A 1 96 ? -7.413 -4.209 17.293 1.00 90.00 96 THR A CA 1
ATOM 734 C C . THR A 1 96 ? -6.579 -4.436 16.036 1.00 90.00 96 THR A C 1
ATOM 736 O O . THR A 1 96 ? -5.613 -5.188 16.073 1.00 90.00 96 THR A O 1
ATOM 739 N N . LEU A 1 97 ? -6.949 -3.790 14.922 1.00 90.94 97 LEU A N 1
ATOM 740 C CA . LEU A 1 97 ? -6.265 -3.878 13.629 1.00 90.94 97 LEU A CA 1
ATOM 741 C C . LEU A 1 97 ? -6.174 -5.311 13.064 1.00 90.94 97 LEU A C 1
ATOM 743 O O . LEU A 1 97 ? -5.338 -5.607 12.213 1.00 90.94 97 LEU A O 1
ATOM 747 N N . VAL A 1 98 ? -7.056 -6.217 13.503 1.00 93.50 98 VAL A N 1
ATOM 748 C CA . VAL A 1 98 ? -7.029 -7.630 13.086 1.00 93.50 98 VAL A CA 1
ATOM 749 C C . VAL A 1 98 ? -7.701 -7.850 11.738 1.00 93.50 98 VAL A C 1
ATOM 751 O O . VAL A 1 98 ? -7.324 -8.759 11.008 1.00 93.50 98 VAL A O 1
ATOM 754 N N . SER A 1 99 ? -8.733 -7.084 11.393 1.00 95.06 99 SER A N 1
ATOM 755 C CA . SER A 1 99 ? -9.494 -7.272 10.152 1.00 95.06 99 SER A CA 1
ATOM 756 C C . SER A 1 99 ? -9.778 -5.944 9.477 1.00 95.06 99 SER A C 1
ATOM 758 O O . SER A 1 99 ? -10.188 -4.986 10.138 1.00 95.06 99 SER A O 1
ATOM 760 N N . PHE A 1 100 ? -9.627 -5.918 8.158 1.00 95.75 100 PHE A N 1
ATOM 761 C CA . PHE A 1 100 ? -9.810 -4.714 7.363 1.00 95.75 100 PHE A CA 1
ATOM 762 C C . PHE A 1 100 ? -10.548 -4.981 6.055 1.00 95.75 100 PHE A C 1
ATOM 764 O O . PHE A 1 100 ? -10.597 -6.107 5.553 1.00 95.75 100 PHE A O 1
ATOM 771 N N . THR A 1 101 ? -11.101 -3.904 5.515 1.00 96.75 101 THR A N 1
ATOM 772 C CA . THR A 1 101 ? -11.517 -3.787 4.121 1.00 96.75 101 THR A CA 1
ATOM 773 C C . THR A 1 101 ? -10.612 -2.755 3.468 1.00 96.75 101 THR A C 1
ATOM 775 O O . THR A 1 101 ? -10.355 -1.712 4.064 1.00 96.75 101 THR A O 1
ATOM 778 N N . ALA A 1 102 ? -10.126 -3.038 2.272 1.00 95.81 102 ALA A N 1
ATOM 779 C CA . ALA A 1 102 ? -9.280 -2.147 1.501 1.00 95.81 102 ALA A CA 1
ATOM 780 C C . ALA A 1 102 ? -9.907 -1.864 0.136 1.00 95.81 102 ALA A C 1
ATOM 782 O O . ALA A 1 102 ? -10.646 -2.697 -0.395 1.00 95.81 102 ALA A O 1
ATOM 783 N N . ASP A 1 103 ? -9.606 -0.691 -0.401 1.00 96.31 103 ASP A N 1
ATOM 784 C CA . ASP A 1 103 ? -9.944 -0.261 -1.754 1.00 96.31 103 ASP A CA 1
ATOM 785 C C . ASP A 1 103 ? -8.678 0.337 -2.371 1.00 96.31 103 ASP A C 1
ATOM 787 O O . ASP A 1 103 ? -8.133 1.297 -1.825 1.00 96.31 103 ASP A O 1
ATOM 791 N N . ALA A 1 104 ? -8.154 -0.276 -3.430 1.00 93.94 104 ALA A N 1
ATOM 792 C CA . ALA A 1 104 ? -6.909 0.156 -4.060 1.00 93.94 104 ALA A CA 1
ATOM 793 C C . ALA A 1 104 ? -6.888 -0.168 -5.555 1.00 93.94 104 ALA A C 1
ATOM 795 O O . ALA A 1 104 ? -7.603 -1.057 -6.031 1.00 93.94 104 ALA A O 1
ATOM 796 N N . ALA A 1 105 ? -6.034 0.531 -6.297 1.00 90.81 105 ALA A N 1
ATOM 797 C CA . ALA A 1 105 ? -5.651 0.117 -7.638 1.00 90.81 105 ALA A CA 1
ATOM 798 C C . ALA A 1 105 ? -4.510 -0.910 -7.576 1.00 90.81 105 ALA A C 1
ATOM 800 O O . ALA A 1 105 ? -3.528 -0.746 -6.856 1.00 90.81 105 ALA A O 1
ATOM 801 N N . LEU A 1 106 ? -4.668 -2.000 -8.323 1.00 87.31 106 LEU A N 1
ATOM 802 C CA . LEU A 1 106 ? -3.699 -3.083 -8.434 1.00 87.31 106 LEU A CA 1
ATOM 803 C C . LEU A 1 106 ? -3.435 -3.316 -9.927 1.00 87.31 106 LEU A C 1
ATOM 805 O O . LEU A 1 106 ? -4.368 -3.719 -10.628 1.00 87.31 106 LEU A O 1
ATOM 809 N N . PRO A 1 107 ? -2.204 -3.117 -10.432 1.00 84.12 107 PRO A N 1
ATOM 810 C CA . PRO A 1 107 ? -1.907 -3.171 -11.867 1.00 84.12 107 PRO A CA 1
ATOM 811 C C . PRO A 1 107 ? -2.400 -4.438 -12.582 1.00 84.12 107 PRO A C 1
ATOM 813 O O . PRO A 1 107 ? -2.859 -4.371 -13.718 1.00 84.12 107 PRO A O 1
ATOM 816 N N . CYS A 1 108 ? -2.377 -5.584 -11.898 1.00 76.38 108 CYS A N 1
ATOM 817 C CA . CYS A 1 108 ? -2.747 -6.882 -12.470 1.00 76.38 108 CYS A CA 1
ATOM 818 C C . CYS A 1 108 ? -4.229 -7.251 -12.281 1.00 76.38 108 CYS A C 1
ATOM 820 O O . CYS A 1 108 ? -4.698 -8.226 -12.863 1.00 76.38 108 CYS A O 1
ATOM 822 N N . VAL A 1 109 ? -4.964 -6.523 -11.434 1.00 86.12 109 VAL A N 1
ATOM 823 C CA . VAL A 1 109 ? -6.357 -6.853 -11.067 1.00 86.12 109 VAL A CA 1
ATOM 824 C C . VAL A 1 109 ? -7.333 -5.799 -11.586 1.00 86.12 109 VAL A C 1
ATOM 826 O O . VAL A 1 109 ? -8.436 -6.133 -12.012 1.00 86.12 109 VAL A O 1
ATOM 829 N N . GLY A 1 110 ? -6.934 -4.528 -11.567 1.00 87.44 110 GLY A N 1
ATOM 830 C CA . GLY A 1 110 ? -7.741 -3.396 -12.001 1.00 87.44 110 GLY A CA 1
ATOM 831 C C . GLY A 1 110 ? -7.724 -2.238 -11.006 1.00 87.44 110 GLY A C 1
ATOM 832 O O . GLY A 1 110 ? -6.968 -2.212 -10.036 1.00 87.44 110 GLY A O 1
ATOM 833 N N . ARG A 1 111 ? -8.587 -1.253 -11.259 1.00 90.38 111 ARG A N 1
ATOM 834 C CA . ARG A 1 111 ? -8.748 -0.054 -10.422 1.00 90.38 111 ARG A CA 1
ATOM 835 C C . ARG A 1 111 ? -9.946 -0.200 -9.484 1.00 90.38 111 ARG A C 1
ATOM 837 O O . ARG A 1 111 ? -10.926 -0.842 -9.858 1.00 90.38 111 ARG A O 1
ATOM 844 N N . ASN A 1 112 ? -9.893 0.456 -8.322 1.00 90.62 112 ASN A N 1
ATOM 845 C CA . ASN A 1 112 ? -10.949 0.448 -7.296 1.00 90.62 112 ASN A CA 1
ATOM 846 C C . ASN A 1 112 ? -11.334 -0.972 -6.838 1.00 90.62 112 ASN A C 1
ATOM 848 O O . ASN A 1 112 ? -12.513 -1.338 -6.753 1.00 90.62 112 ASN A O 1
ATOM 852 N N . VAL A 1 113 ? -10.324 -1.818 -6.638 1.00 93.75 113 VAL A N 1
ATOM 853 C CA . VAL A 1 113 ? -10.519 -3.208 -6.240 1.00 93.75 113 VAL A CA 1
ATOM 854 C C . VAL A 1 113 ? -10.765 -3.246 -4.743 1.00 93.75 113 VAL A C 1
ATOM 856 O O . VAL A 1 113 ? -9.886 -2.922 -3.945 1.00 93.75 113 VAL A O 1
ATOM 859 N N . LYS A 1 114 ? -11.958 -3.704 -4.361 1.00 95.88 114 LYS A N 1
ATOM 860 C CA . LYS A 1 114 ? -12.307 -3.938 -2.961 1.00 95.88 114 LYS A CA 1
ATOM 861 C C . LYS A 1 114 ? -11.899 -5.334 -2.533 1.00 95.88 114 LYS A C 1
ATOM 863 O O . LYS A 1 114 ? -12.349 -6.320 -3.113 1.00 95.88 114 LYS A O 1
ATOM 868 N N . PHE A 1 115 ? -11.114 -5.420 -1.472 1.00 94.44 115 PHE A N 1
ATOM 869 C CA . PHE A 1 115 ? -10.718 -6.689 -0.875 1.00 94.44 115 PHE A CA 1
ATOM 870 C C . PHE A 1 115 ? -10.778 -6.622 0.647 1.00 94.44 115 PHE A C 1
ATOM 872 O O . PHE A 1 115 ? -10.813 -5.554 1.254 1.00 94.44 115 PHE A O 1
ATOM 879 N N . VAL A 1 116 ? -10.845 -7.790 1.276 1.00 95.94 116 VAL A N 1
ATOM 880 C CA . VAL A 1 116 ? -10.851 -7.925 2.733 1.00 95.94 116 VAL A CA 1
ATOM 881 C C . VAL A 1 116 ? -9.637 -8.721 3.164 1.00 95.94 116 VAL A C 1
ATOM 883 O O . VAL A 1 116 ? -9.209 -9.641 2.469 1.00 95.94 116 VAL A O 1
ATOM 886 N N . GLY A 1 117 ? -9.097 -8.374 4.323 1.00 94.12 117 GLY A N 1
ATOM 887 C CA . GLY A 1 117 ? -7.917 -9.023 4.865 1.00 94.12 117 GLY A CA 1
ATOM 888 C C . GLY A 1 117 ? -8.013 -9.223 6.366 1.00 94.12 117 GLY A C 1
ATOM 889 O O . GLY A 1 117 ? -8.806 -8.582 7.066 1.00 94.12 117 GLY A O 1
ATOM 890 N N . ARG A 1 118 ? -7.186 -10.143 6.856 1.00 94.94 118 ARG A N 1
ATOM 891 C CA . ARG A 1 118 ? -7.009 -10.408 8.278 1.00 94.94 118 ARG A CA 1
ATOM 892 C C . ARG A 1 118 ? -5.519 -10.487 8.592 1.00 94.94 118 ARG A C 1
ATOM 894 O O . ARG A 1 118 ? -4.788 -11.181 7.893 1.00 94.94 118 ARG A O 1
ATOM 901 N N . LYS A 1 119 ? -5.091 -9.812 9.657 1.00 91.69 119 LYS A N 1
ATOM 902 C CA . LYS A 1 119 ? -3.745 -9.941 10.216 1.00 91.69 119 LYS A CA 1
ATOM 903 C C . LYS A 1 119 ? -3.554 -11.357 10.764 1.00 91.69 119 LYS A C 1
ATOM 905 O O . LYS A 1 119 ? -4.400 -11.843 11.518 1.00 91.69 119 LYS A O 1
ATOM 910 N N . ILE A 1 120 ? -2.464 -12.007 10.364 1.00 91.38 120 ILE A N 1
ATOM 911 C CA . ILE A 1 120 ? -2.145 -13.393 10.747 1.00 91.38 120 ILE A CA 1
ATOM 912 C C . ILE A 1 120 ? -0.960 -13.506 11.711 1.00 91.38 120 ILE A C 1
ATOM 914 O O . ILE A 1 120 ? -0.867 -14.510 12.406 1.00 91.38 120 ILE A O 1
ATOM 918 N N . SER A 1 121 ? -0.092 -12.493 11.775 1.00 90.75 121 SER A N 1
ATOM 919 C CA . SER A 1 121 ? 1.053 -12.435 12.686 1.00 90.75 121 SER A CA 1
ATOM 920 C C . SER A 1 121 ? 1.340 -10.989 13.088 1.00 90.75 121 SER A C 1
ATOM 922 O O . SER A 1 121 ? 1.079 -10.067 12.310 1.00 90.75 121 SER A O 1
ATOM 924 N N . ASP A 1 122 ? 1.840 -10.807 14.309 1.00 90.06 122 ASP A N 1
ATOM 925 C CA . ASP A 1 122 ? 2.405 -9.551 14.812 1.00 90.06 122 ASP A CA 1
ATOM 926 C C . ASP A 1 122 ? 3.924 -9.466 14.578 1.00 90.06 122 ASP A C 1
ATOM 928 O O . ASP A 1 122 ? 4.512 -8.408 14.787 1.00 90.06 122 ASP A O 1
ATOM 932 N N . GLU A 1 123 ? 4.549 -10.558 14.133 1.00 90.56 123 GLU A N 1
ATOM 933 C CA . GLU A 1 123 ? 5.973 -10.608 13.809 1.00 90.56 123 GLU A CA 1
ATOM 934 C C . GLU A 1 123 ? 6.261 -9.805 12.538 1.00 90.56 123 GLU A C 1
ATOM 936 O O . GLU A 1 123 ? 5.522 -9.878 11.550 1.00 90.56 123 GLU A O 1
ATOM 941 N N . LEU A 1 124 ? 7.349 -9.033 12.568 1.00 85.00 124 LEU A N 1
ATOM 942 C CA . LEU A 1 124 ? 7.819 -8.305 11.397 1.00 85.00 124 LEU A CA 1
ATOM 943 C C . LEU A 1 124 ? 8.258 -9.305 10.326 1.00 85.00 124 LEU A C 1
ATOM 945 O O . LEU A 1 124 ? 8.967 -10.271 10.608 1.00 85.00 124 LEU A O 1
ATOM 949 N N . ALA A 1 125 ? 7.838 -9.067 9.085 1.00 80.19 125 ALA A N 1
ATOM 950 C CA . ALA A 1 125 ? 8.353 -9.832 7.963 1.00 80.19 125 ALA A CA 1
ATOM 951 C C . ALA A 1 125 ? 9.847 -9.524 7.806 1.00 80.19 125 ALA A C 1
ATOM 953 O O . ALA A 1 125 ? 10.240 -8.362 7.787 1.00 80.19 125 ALA A O 1
ATOM 954 N N . SER A 1 126 ? 10.672 -10.555 7.632 1.00 78.06 126 SER A N 1
ATOM 955 C CA . SER A 1 126 ? 12.112 -10.405 7.384 1.00 78.06 126 SER A CA 1
ATOM 956 C C . SER A 1 126 ? 12.437 -9.892 5.973 1.00 78.06 126 SER A C 1
ATOM 958 O O . SER A 1 126 ? 13.576 -10.012 5.528 1.00 78.06 126 SER A O 1
ATOM 960 N N . SER A 1 127 ? 11.443 -9.421 5.212 1.00 70.56 127 SER A N 1
ATOM 961 C CA . SER A 1 127 ? 11.656 -8.972 3.840 1.00 70.56 127 SER A CA 1
ATOM 962 C C . SER A 1 127 ? 12.422 -7.656 3.850 1.00 70.56 127 SER A C 1
ATOM 964 O O . SER A 1 127 ? 11.918 -6.653 4.349 1.00 70.56 127 SER A O 1
ATOM 966 N N . SER A 1 128 ? 13.602 -7.665 3.243 1.00 73.75 128 SER A N 1
ATOM 967 C CA . SER A 1 128 ? 14.469 -6.499 3.071 1.00 73.75 128 SER A CA 1
ATOM 968 C C . SER A 1 128 ? 14.024 -5.562 1.944 1.00 73.75 128 SER A C 1
ATOM 970 O O . SER A 1 128 ? 14.780 -4.676 1.566 1.00 73.75 128 SER A O 1
ATOM 97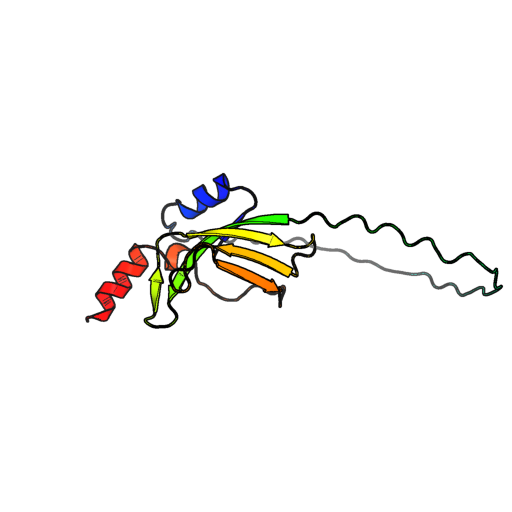2 N N . GLU A 1 129 ? 12.852 -5.787 1.345 1.00 84.69 129 GLU A N 1
ATOM 973 C CA . GLU A 1 129 ? 12.409 -4.991 0.204 1.00 84.69 129 GLU A CA 1
ATOM 974 C C . GLU A 1 129 ? 11.967 -3.601 0.661 1.00 84.69 129 GLU A C 1
ATOM 976 O O . GLU A 1 129 ? 10.975 -3.419 1.374 1.00 84.69 129 GLU A O 1
ATOM 981 N N . SER A 1 130 ? 12.719 -2.611 0.212 1.00 89.25 130 SER A N 1
ATOM 982 C CA . SER A 1 130 ? 12.474 -1.198 0.421 1.00 89.25 130 SER A CA 1
ATOM 983 C C . SER A 1 130 ? 11.488 -0.645 -0.612 1.00 89.25 130 SER A C 1
ATOM 985 O O . SER A 1 130 ? 11.217 -1.230 -1.661 1.00 89.25 130 SER A O 1
ATOM 987 N N . TRP A 1 131 ? 10.961 0.551 -0.351 1.00 89.81 131 TRP A N 1
ATOM 988 C CA . TRP A 1 131 ? 10.151 1.280 -1.335 1.00 89.81 131 TRP A CA 1
ATOM 989 C C . TRP A 1 131 ? 10.925 1.594 -2.631 1.00 89.81 131 TRP A C 1
ATOM 991 O O . TRP A 1 131 ? 10.337 1.633 -3.719 1.00 89.81 131 TRP A O 1
ATOM 1001 N N . ASN A 1 132 ? 12.243 1.773 -2.514 1.00 90.25 132 ASN A N 1
ATOM 1002 C CA . ASN A 1 132 ? 13.141 2.147 -3.606 1.00 90.25 132 ASN A CA 1
ATOM 1003 C C . ASN A 1 132 ? 13.473 0.959 -4.524 1.00 90.25 132 ASN A C 1
ATOM 1005 O O . ASN A 1 132 ? 13.795 1.164 -5.697 1.00 90.25 132 ASN A O 1
ATOM 1009 N N . ASP A 1 133 ? 13.302 -0.280 -4.051 1.00 91.12 133 ASP A N 1
ATOM 1010 C CA . ASP A 1 133 ? 13.435 -1.489 -4.882 1.00 91.12 133 ASP A CA 1
ATOM 1011 C C . ASP A 1 133 ? 12.369 -1.567 -5.981 1.00 91.12 133 ASP A C 1
ATOM 1013 O O . ASP A 1 133 ? 12.533 -2.268 -6.977 1.00 91.12 133 ASP A O 1
ATOM 1017 N N . TYR A 1 134 ? 11.300 -0.785 -5.837 1.00 92.00 134 TYR A N 1
ATOM 1018 C CA . TYR A 1 134 ? 10.239 -0.635 -6.824 1.00 92.00 134 TYR A CA 1
ATOM 1019 C C . TYR A 1 134 ? 10.311 0.705 -7.576 1.00 92.00 134 TYR A C 1
ATOM 1021 O O . TYR A 1 134 ? 9.322 1.131 -8.166 1.00 92.00 134 TYR A O 1
ATOM 1029 N N . SER A 1 135 ? 11.446 1.410 -7.541 1.00 92.25 135 SER A N 1
ATOM 1030 C CA . SER A 1 135 ? 11.647 2.680 -8.255 1.00 92.25 135 SER A CA 1
ATOM 1031 C C . SER A 1 135 ? 11.667 2.512 -9.782 1.00 92.25 135 SER A C 1
ATOM 1033 O O . SER A 1 135 ? 11.898 1.424 -10.315 1.00 92.25 135 SER A O 1
ATOM 1035 N N . GLU A 1 136 ? 11.494 3.619 -10.513 1.00 92.31 136 GLU A N 1
ATOM 1036 C CA . GLU A 1 136 ? 11.672 3.643 -11.974 1.00 92.31 136 GLU A CA 1
ATOM 1037 C C . GLU A 1 136 ? 13.091 3.204 -12.367 1.00 92.31 136 GLU A C 1
ATOM 1039 O O . GLU A 1 136 ? 13.281 2.463 -13.329 1.00 92.31 136 GLU A O 1
ATOM 1044 N N . ARG A 1 137 ? 14.097 3.579 -11.567 1.00 91.81 137 ARG A N 1
ATOM 1045 C CA . ARG A 1 137 ? 15.487 3.153 -11.762 1.00 91.81 137 ARG A CA 1
ATOM 1046 C C . ARG A 1 137 ? 15.643 1.636 -11.642 1.00 91.81 137 ARG A C 1
ATOM 1048 O O . ARG A 1 137 ? 16.383 1.044 -12.432 1.00 91.81 137 ARG A O 1
ATOM 1055 N N . ALA A 1 138 ? 14.978 1.008 -10.671 1.00 92.19 138 ALA A N 1
ATOM 1056 C CA . ALA A 1 138 ? 14.974 -0.446 -10.519 1.00 92.19 138 ALA A CA 1
ATOM 1057 C C . ALA A 1 138 ? 14.279 -1.127 -11.708 1.00 92.19 138 ALA A C 1
ATOM 1059 O O . ALA A 1 138 ? 14.850 -2.039 -12.308 1.00 92.19 138 ALA A O 1
ATOM 1060 N N . TYR A 1 139 ? 13.113 -0.614 -12.113 1.00 93.00 139 TYR A N 1
ATOM 1061 C CA . TYR A 1 139 ? 12.401 -1.067 -13.309 1.00 93.00 139 TYR A CA 1
ATOM 1062 C C . TYR A 1 139 ? 13.284 -1.015 -14.565 1.00 93.00 139 TYR A C 1
ATOM 1064 O O . TYR A 1 139 ? 13.414 -2.013 -15.275 1.00 93.00 139 TYR A O 1
ATOM 1072 N N . GLU A 1 140 ? 13.944 0.114 -14.824 1.00 93.56 140 GLU A N 1
ATOM 1073 C CA . GLU A 1 140 ? 14.805 0.294 -15.995 1.00 93.56 140 GLU A CA 1
ATOM 1074 C C . GLU A 1 140 ? 16.004 -0.660 -15.995 1.00 93.56 140 GLU A C 1
ATOM 1076 O O . GLU A 1 140 ? 16.327 -1.266 -17.022 1.00 93.56 140 GLU A O 1
ATOM 1081 N N . ARG A 1 141 ? 16.636 -0.853 -14.831 1.00 91.56 141 ARG A N 1
ATOM 1082 C CA . ARG A 1 141 ? 17.749 -1.797 -14.666 1.00 91.56 141 ARG A CA 1
ATOM 1083 C C . ARG A 1 141 ? 17.335 -3.216 -15.053 1.00 91.56 141 ARG A C 1
ATOM 1085 O O . ARG A 1 141 ? 18.050 -3.876 -15.807 1.00 91.56 141 ARG A O 1
ATOM 1092 N N . GLU A 1 142 ? 16.193 -3.679 -14.559 1.00 92.38 142 GLU A N 1
ATOM 1093 C CA . GLU A 1 142 ? 15.696 -5.026 -14.845 1.00 92.38 142 GLU A CA 1
ATOM 1094 C C . GLU A 1 142 ? 15.209 -5.180 -16.284 1.00 92.38 142 GLU A C 1
ATOM 1096 O O . GLU A 1 142 ? 15.494 -6.190 -16.931 1.00 92.38 142 GLU A O 1
ATOM 1101 N N . ARG A 1 143 ? 14.538 -4.158 -16.823 1.00 89.81 143 ARG A N 1
ATOM 1102 C CA . ARG A 1 143 ? 14.079 -4.132 -18.214 1.00 89.81 143 ARG A CA 1
ATOM 1103 C C . ARG A 1 143 ? 15.238 -4.296 -19.195 1.00 89.81 143 ARG A C 1
ATOM 1105 O O . ARG A 1 143 ? 15.127 -5.079 -20.136 1.00 89.81 143 ARG A O 1
ATOM 1112 N N . VAL A 1 144 ? 16.346 -3.584 -18.974 1.00 88.50 144 VAL A N 1
ATOM 1113 C CA . VAL A 1 144 ? 17.558 -3.690 -19.806 1.00 88.50 144 VAL A CA 1
ATOM 1114 C C . VAL A 1 144 ? 18.272 -5.024 -19.585 1.00 88.50 144 VAL A C 1
ATOM 1116 O O . VAL A 1 144 ? 18.742 -5.630 -20.548 1.00 88.50 144 VAL A O 1
ATOM 1119 N N . GLY A 1 145 ? 18.348 -5.497 -18.337 1.00 83.44 145 GLY A N 1
ATOM 1120 C CA . GLY A 1 145 ? 18.996 -6.765 -17.987 1.00 83.44 145 GLY A CA 1
ATOM 1121 C C . GLY A 1 145 ? 18.338 -7.997 -18.613 1.00 83.44 145 GLY A C 1
ATOM 1122 O O . GLY A 1 145 ? 19.011 -8.996 -18.829 1.00 83.44 145 GLY A O 1
ATOM 1123 N N . ARG A 1 146 ? 17.052 -7.917 -18.967 1.00 80.81 146 ARG A N 1
ATOM 1124 C CA . ARG A 1 146 ? 16.276 -9.030 -19.536 1.00 80.81 146 ARG A CA 1
ATOM 1125 C C . ARG A 1 146 ? 16.742 -9.505 -20.918 1.00 80.81 146 ARG A C 1
ATOM 1127 O O . ARG A 1 146 ? 16.408 -10.615 -21.317 1.00 80.81 146 ARG A O 1
ATOM 1134 N N . TRP A 1 147 ? 17.472 -8.665 -21.649 1.00 79.38 147 TRP A N 1
ATOM 1135 C CA . TRP A 1 147 ? 17.869 -8.911 -23.042 1.00 79.38 147 TRP A CA 1
ATOM 1136 C C . TRP A 1 147 ? 19.383 -9.075 -23.233 1.00 79.38 147 TRP A C 1
ATOM 1138 O O . TRP A 1 147 ? 19.869 -8.982 -24.361 1.00 79.38 147 TRP A O 1
ATOM 1148 N N . ARG A 1 148 ? 20.133 -9.272 -22.146 1.00 62.53 148 ARG A N 1
ATOM 1149 C CA . ARG A 1 148 ? 21.565 -9.593 -22.175 1.00 62.53 148 ARG A CA 1
ATOM 1150 C C . ARG A 1 148 ? 21.784 -11.067 -21.880 1.00 62.53 148 ARG A C 1
ATOM 1152 O O . ARG A 1 148 ? 22.702 -11.626 -22.514 1.00 62.53 148 ARG A O 1
#

Organism: Pestalotiopsis fici (strain W106-1 / CGMCC3.15140) (NCBI:txid1229662)

Foldseek 3Di:
DDKDPDPVVVCCVLPDDPDDDPDDDDDDDDDDDDDDDDDDDDDDDDDDDPDDDPPPPPPDQADKDKIKDWDWDQDPPPRATRADIKIKMWIDRHPVSFKIWIFIADPVPGHRDIDIDGDDDPDDDPDPDDNCCSHPVVNVVVVVVVPD

Sequence (148 aa):
MILSTNESALIKYCSGPDHEDDSEDEDEDDDGDKPTKGGKRKASAVPKGRGRPPKKAKAVAAQSLTYMLRSRCRETGEGMIHYQDEEGTITFKDKTLVSFTADAALPCVGRNVKFVGRKISDELASSSESWNDYSERAYERERVGRWR